Protein AF-A0A946PZR1-F1 (afdb_monomer_lite)

Radius of gyration: 21.29 Å; chains: 1; bounding box: 50×35×85 Å

Structure (mmCIF, N/CA/C/O backbone):
data_AF-A0A946PZR1-F1
#
_entry.id   AF-A0A946PZR1-F1
#
loop_
_atom_site.group_PDB
_atom_site.id
_atom_site.type_symbol
_atom_site.label_atom_id
_atom_site.label_alt_id
_atom_site.label_comp_id
_atom_site.label_asym_id
_atom_site.label_entity_id
_atom_site.label_seq_id
_atom_site.pdbx_PDB_ins_code
_atom_site.Cartn_x
_atom_site.Cartn_y
_atom_site.Cartn_z
_atom_site.occupancy
_atom_site.B_iso_or_equiv
_atom_site.auth_seq_id
_atom_site.auth_comp_id
_atom_site.auth_asym_id
_atom_site.auth_atom_id
_atom_site.pdbx_PDB_model_num
ATOM 1 N N . MET A 1 1 ? 28.558 -5.754 -7.550 1.00 43.16 1 MET A N 1
ATOM 2 C CA . MET A 1 1 ? 27.830 -6.737 -8.379 1.00 43.16 1 MET A CA 1
ATOM 3 C C . MET A 1 1 ? 26.516 -6.075 -8.753 1.00 43.16 1 MET A C 1
ATOM 5 O O . MET A 1 1 ? 25.835 -5.668 -7.819 1.00 43.16 1 MET A O 1
ATOM 9 N N . PRO A 1 2 ? 26.182 -5.852 -10.033 1.00 50.16 2 PRO A N 1
ATOM 10 C CA . PRO A 1 2 ? 24.840 -5.393 -10.359 1.00 50.16 2 PRO A CA 1
ATOM 11 C C . PRO A 1 2 ? 23.892 -6.553 -10.045 1.00 50.16 2 PRO A C 1
ATOM 13 O O . PRO A 1 2 ? 24.145 -7.679 -10.477 1.00 50.16 2 PRO A O 1
ATOM 16 N N . SER A 1 3 ? 22.872 -6.307 -9.226 1.00 55.56 3 SER A N 1
ATOM 17 C CA . SER A 1 3 ? 21.808 -7.278 -8.982 1.00 55.56 3 SER A CA 1
ATOM 18 C C . SER A 1 3 ? 21.276 -7.736 -10.336 1.00 55.56 3 SER A C 1
ATOM 20 O O . SER A 1 3 ? 20.918 -6.910 -11.175 1.00 55.56 3 SER A O 1
ATOM 22 N N . THR A 1 4 ? 21.321 -9.039 -10.594 1.00 56.22 4 THR A N 1
ATOM 23 C CA . THR A 1 4 ? 20.800 -9.615 -11.831 1.00 56.22 4 THR A CA 1
ATOM 24 C C . THR A 1 4 ? 19.315 -9.310 -11.890 1.00 56.22 4 THR A C 1
ATOM 26 O O . THR A 1 4 ? 18.562 -9.825 -11.068 1.00 56.22 4 THR A O 1
ATOM 29 N N . VAL A 1 5 ? 18.924 -8.447 -12.825 1.00 61.78 5 VAL A N 1
ATOM 30 C CA . VAL A 1 5 ? 17.528 -8.141 -13.132 1.00 61.78 5 VAL A CA 1
ATOM 31 C C . VAL A 1 5 ? 16.824 -9.473 -13.386 1.00 61.78 5 VAL A C 1
ATOM 33 O O . VAL A 1 5 ? 17.199 -10.206 -14.306 1.00 61.78 5 VAL A O 1
ATOM 36 N N . THR A 1 6 ? 15.904 -9.847 -12.499 1.00 74.12 6 THR A N 1
ATOM 37 C CA . THR A 1 6 ? 15.182 -11.112 -12.614 1.00 74.12 6 THR A CA 1
ATOM 38 C C . THR A 1 6 ? 14.032 -10.931 -13.603 1.00 74.12 6 THR A C 1
ATOM 40 O O . THR A 1 6 ? 13.511 -9.834 -13.768 1.00 74.12 6 THR A O 1
ATOM 43 N N . ASN A 1 7 ? 13.653 -11.993 -14.315 1.00 82.69 7 ASN A N 1
ATOM 44 C CA . ASN A 1 7 ? 12.454 -11.974 -15.165 1.00 82.69 7 ASN A CA 1
ATOM 45 C C . ASN A 1 7 ? 11.237 -12.565 -14.431 1.00 82.69 7 ASN A C 1
ATOM 47 O O . ASN A 1 7 ? 10.307 -13.068 -15.061 1.00 82.69 7 ASN A O 1
ATOM 51 N N . SER A 1 8 ? 11.296 -12.613 -13.097 1.00 91.75 8 SER A N 1
ATOM 52 C CA . SER A 1 8 ? 10.184 -13.042 -12.259 1.00 91.75 8 SER A CA 1
ATOM 53 C C . SER A 1 8 ? 9.468 -11.816 -11.710 1.00 91.75 8 SER A C 1
ATOM 55 O O . SER A 1 8 ? 10.141 -10.893 -11.279 1.00 91.75 8 SER A O 1
ATOM 57 N N . PRO A 1 9 ? 8.127 -11.813 -11.668 1.00 95.56 9 PRO A N 1
ATOM 58 C CA . PRO A 1 9 ? 7.397 -10.732 -11.028 1.00 95.56 9 PRO A CA 1
ATOM 59 C C . PRO A 1 9 ? 7.789 -10.546 -9.555 1.00 95.56 9 PRO A C 1
ATOM 61 O O . PRO A 1 9 ? 7.861 -11.557 -8.837 1.00 95.56 9 PRO A O 1
ATOM 64 N N . PRO A 1 10 ? 7.936 -9.292 -9.084 1.00 96.75 10 PRO A N 1
ATOM 65 C CA . PRO A 1 10 ? 8.189 -9.021 -7.681 1.00 96.75 10 PRO A CA 1
ATOM 66 C C . PRO A 1 10 ? 6.963 -9.394 -6.844 1.00 96.75 10 PRO A C 1
ATOM 68 O O . PRO A 1 10 ? 5.834 -9.508 -7.344 1.00 96.75 10 PRO A O 1
ATOM 71 N N . LYS A 1 11 ? 7.182 -9.589 -5.547 1.00 97.25 11 LYS A N 1
ATOM 72 C CA . LYS A 1 11 ? 6.177 -10.016 -4.570 1.00 97.25 11 LYS A CA 1
ATOM 73 C C . LYS A 1 11 ? 6.402 -9.322 -3.232 1.00 97.25 11 LYS A C 1
ATOM 75 O O . LYS A 1 11 ? 7.534 -9.022 -2.862 1.00 97.25 11 LYS A O 1
ATOM 80 N N . VAL A 1 12 ? 5.324 -9.174 -2.473 1.00 98.06 12 VAL A N 1
ATOM 81 C CA . VAL A 1 12 ? 5.401 -9.024 -1.016 1.00 98.06 12 VAL A CA 1
ATOM 82 C C . VAL A 1 12 ? 5.401 -10.449 -0.445 1.00 98.06 12 VAL A C 1
ATOM 84 O O . VAL A 1 12 ? 4.449 -11.184 -0.717 1.00 98.06 12 VAL A O 1
ATOM 87 N N . PRO A 1 13 ? 6.474 -10.908 0.226 1.00 96.62 13 PRO A N 1
ATOM 88 C CA . PRO A 1 13 ? 6.517 -12.248 0.803 1.00 96.62 13 PRO A CA 1
ATOM 89 C C . PRO A 1 13 ? 5.562 -12.364 1.999 1.00 96.62 13 PRO A C 1
ATOM 91 O O . PRO A 1 13 ? 5.122 -11.356 2.553 1.00 96.62 13 PRO A O 1
ATOM 94 N N . ASP A 1 14 ? 5.275 -13.592 2.429 1.00 94.00 14 ASP A N 1
ATOM 95 C CA . ASP A 1 14 ? 4.540 -13.832 3.673 1.00 94.00 14 ASP A CA 1
ATOM 96 C C . ASP A 1 14 ? 5.290 -13.186 4.850 1.00 94.00 14 ASP A C 1
ATOM 98 O O . ASP A 1 14 ? 6.508 -13.336 4.976 1.00 94.00 14 ASP A O 1
ATOM 102 N N . GLY A 1 15 ? 4.574 -12.426 5.682 1.00 94.56 15 GLY A N 1
ATOM 103 C CA . GLY A 1 15 ? 5.181 -11.605 6.736 1.00 94.56 15 GLY A CA 1
ATOM 104 C C . GLY A 1 15 ? 5.950 -10.380 6.226 1.00 94.56 15 GLY A C 1
ATOM 105 O O . GLY A 1 15 ? 6.729 -9.783 6.960 1.00 94.56 15 GLY A O 1
ATOM 106 N N . GLY A 1 16 ? 5.765 -10.001 4.959 1.00 96.88 16 GLY A N 1
ATOM 107 C CA . GLY A 1 16 ? 6.416 -8.845 4.344 1.00 96.88 16 GLY A CA 1
ATOM 108 C C . GLY A 1 16 ? 5.815 -7.497 4.741 1.00 96.88 16 GLY A C 1
ATOM 109 O O . GLY A 1 16 ? 6.339 -6.471 4.315 1.00 96.88 16 GLY A O 1
ATOM 110 N N . VAL A 1 17 ? 4.739 -7.464 5.527 1.00 98.50 17 VAL A N 1
ATOM 111 C CA . VAL A 1 17 ? 4.128 -6.220 6.009 1.00 98.50 17 VAL A CA 1
ATOM 112 C C . VAL A 1 17 ? 4.339 -6.104 7.510 1.00 98.50 17 VAL A C 1
ATOM 114 O O . VAL A 1 17 ? 4.237 -7.103 8.205 1.00 98.50 17 VAL A O 1
ATOM 117 N N . GLY A 1 18 ? 4.627 -4.900 7.995 1.00 97.75 18 GLY A N 1
ATOM 118 C CA . GLY A 1 18 ? 4.715 -4.565 9.419 1.00 97.75 18 GLY A CA 1
ATOM 119 C C . GLY A 1 18 ? 4.210 -3.147 9.681 1.00 97.75 18 GLY A C 1
ATOM 120 O O . GLY A 1 18 ? 3.763 -2.461 8.757 1.00 97.75 18 GLY A O 1
ATOM 121 N N . THR A 1 19 ? 4.292 -2.678 10.923 1.00 97.12 19 THR A N 1
ATOM 122 C CA . THR A 1 19 ? 3.796 -1.349 11.320 1.00 97.12 19 THR A CA 1
ATOM 123 C C . THR A 1 19 ? 4.783 -0.590 12.199 1.00 97.12 19 THR A C 1
ATOM 125 O O . THR A 1 19 ? 5.811 -1.102 12.643 1.00 97.12 19 THR A O 1
ATOM 128 N N . THR A 1 20 ? 4.499 0.689 12.440 1.00 94.62 20 THR A N 1
ATOM 129 C CA . THR A 1 20 ? 5.132 1.448 13.524 1.00 94.62 20 THR A CA 1
ATOM 130 C C . THR A 1 20 ? 4.079 2.285 14.263 1.00 94.62 20 THR A C 1
ATOM 132 O O . THR A 1 20 ? 3.443 3.138 13.625 1.00 94.62 20 THR A O 1
ATOM 135 N N . PRO A 1 21 ? 3.917 2.113 15.591 1.00 93.44 21 PRO A N 1
ATOM 136 C CA . PRO A 1 21 ? 4.539 1.094 16.453 1.00 93.44 21 PRO A CA 1
ATOM 137 C C . PRO A 1 21 ? 4.302 -0.352 15.986 1.00 93.44 21 PRO A C 1
ATOM 139 O O . PRO A 1 21 ? 3.400 -0.611 15.189 1.00 93.44 21 PRO A O 1
ATOM 142 N N . ASP A 1 22 ? 5.183 -1.255 16.410 1.00 93.00 22 ASP A N 1
ATOM 143 C CA . ASP A 1 22 ? 5.071 -2.692 16.137 1.00 93.00 22 ASP A CA 1
ATOM 144 C C . ASP A 1 22 ? 3.948 -3.306 16.986 1.00 93.00 22 ASP A C 1
ATOM 146 O O . ASP A 1 22 ? 3.789 -2.938 18.150 1.00 93.00 22 ASP A O 1
ATOM 150 N N . THR A 1 23 ? 3.193 -4.243 16.417 1.00 89.25 23 THR A N 1
ATOM 151 C CA . THR A 1 23 ? 2.055 -4.916 17.061 1.00 89.25 23 THR A CA 1
ATOM 152 C C . THR A 1 23 ? 2.456 -6.145 17.877 1.00 89.25 23 THR A C 1
ATOM 154 O O . THR A 1 23 ? 1.631 -6.694 18.610 1.00 89.25 23 THR A O 1
ATOM 157 N N . GLY A 1 24 ? 3.738 -6.523 17.843 1.00 89.00 24 GLY A N 1
ATOM 158 C CA . GLY A 1 24 ? 4.362 -7.396 18.839 1.00 89.00 24 GLY A CA 1
ATOM 159 C C . GLY A 1 24 ? 5.311 -8.452 18.276 1.00 89.00 24 GLY A C 1
ATOM 160 O O . GLY A 1 24 ? 6.115 -8.997 19.037 1.00 89.00 24 GLY A O 1
ATOM 161 N N . ASP A 1 25 ? 5.233 -8.752 16.980 1.00 90.12 25 ASP A N 1
ATOM 162 C CA . ASP A 1 25 ? 6.062 -9.761 16.311 1.00 90.12 25 ASP A CA 1
ATOM 163 C C . ASP A 1 25 ? 6.782 -9.242 15.049 1.00 90.12 25 ASP A C 1
ATOM 165 O O . ASP A 1 25 ? 7.467 -10.010 14.364 1.00 90.12 25 ASP A O 1
ATOM 169 N N . GLY A 1 26 ? 6.698 -7.937 14.773 1.00 92.62 26 GLY A N 1
ATOM 170 C CA . GLY A 1 26 ? 7.295 -7.293 13.607 1.00 92.62 26 GLY A CA 1
ATOM 171 C C . GLY A 1 26 ? 6.512 -7.489 12.312 1.00 92.62 26 GLY A C 1
ATOM 172 O O . GLY A 1 26 ? 6.989 -7.047 11.261 1.00 92.6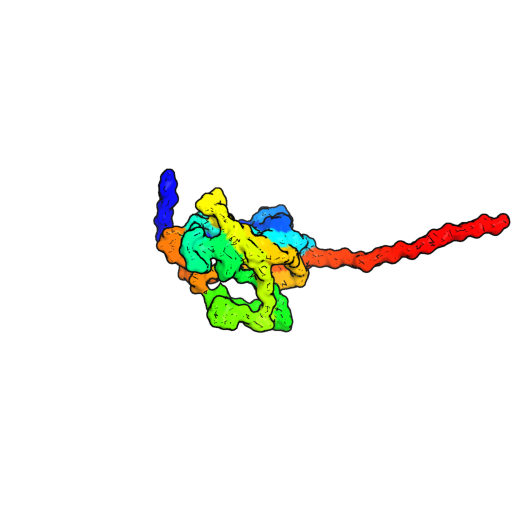2 26 GLY A O 1
ATOM 173 N N . VAL A 1 27 ? 5.353 -8.149 12.360 1.00 96.44 27 VAL A N 1
ATOM 174 C CA . VAL A 1 27 ? 4.541 -8.499 11.198 1.00 96.44 27 VAL A CA 1
ATOM 175 C C . VAL A 1 27 ? 3.113 -8.011 11.406 1.00 96.44 27 VAL A C 1
ATOM 177 O O . VAL A 1 27 ? 2.540 -8.154 12.469 1.00 96.44 27 VAL A O 1
ATOM 180 N N . LEU A 1 28 ? 2.526 -7.459 10.350 1.00 97.56 28 LEU A N 1
ATOM 181 C CA . LEU A 1 28 ? 1.088 -7.290 10.243 1.00 97.56 28 LEU A CA 1
ATOM 182 C C . LEU A 1 28 ? 0.541 -8.428 9.384 1.00 97.56 28 LEU A C 1
ATOM 184 O O . LEU A 1 28 ? 0.745 -8.460 8.165 1.00 97.56 28 LEU A O 1
ATOM 188 N N . ALA A 1 29 ? -0.117 -9.384 10.025 1.00 97.00 29 ALA A N 1
ATOM 189 C CA . ALA A 1 29 ? -0.659 -10.571 9.389 1.00 97.00 29 ALA A CA 1
ATOM 190 C C . ALA A 1 29 ? -2.100 -10.370 8.891 1.00 97.00 29 ALA A C 1
ATOM 192 O O . ALA A 1 29 ? -2.840 -9.483 9.319 1.00 97.00 29 ALA A O 1
ATOM 193 N N . GLU A 1 30 ? -2.519 -11.243 7.975 1.00 97.69 30 GLU A N 1
ATOM 194 C CA . GLU A 1 30 ? -3.894 -11.263 7.478 1.00 97.69 30 GLU A CA 1
ATOM 195 C C . GLU A 1 30 ? -4.879 -11.543 8.623 1.00 97.69 30 GLU A C 1
ATOM 197 O O . GLU A 1 30 ? -4.774 -12.549 9.328 1.00 97.69 30 GLU A O 1
ATOM 202 N N . GLY A 1 31 ? -5.867 -10.663 8.775 1.00 96.94 31 GLY A N 1
ATOM 203 C CA . GLY A 1 31 ? -6.887 -10.725 9.818 1.00 96.94 31 GLY A CA 1
ATOM 204 C C . GLY A 1 31 ? -6.405 -10.300 11.205 1.00 96.94 31 GLY A C 1
ATOM 205 O O . GLY A 1 31 ? -7.133 -10.510 12.176 1.00 96.94 31 GLY A O 1
ATOM 206 N N . GLU A 1 32 ? -5.209 -9.721 11.325 1.00 97.12 32 GLU A N 1
ATOM 207 C CA . GLU A 1 32 ? -4.672 -9.296 12.615 1.00 97.12 32 GLU A CA 1
ATOM 208 C C . GLU A 1 32 ? -5.522 -8.199 13.273 1.00 97.12 32 GLU A C 1
ATOM 210 O O . GLU A 1 32 ? -6.119 -7.342 12.610 1.00 97.12 32 GLU A O 1
ATOM 215 N N . VAL A 1 33 ? -5.581 -8.243 14.606 1.00 96.56 33 VAL A N 1
ATOM 216 C CA . VAL A 1 33 ? -6.246 -7.242 15.440 1.00 96.56 33 VAL A CA 1
ATOM 217 C C . VAL A 1 33 ? -5.188 -6.398 16.138 1.00 96.56 33 VAL A C 1
ATOM 219 O O . VAL A 1 33 ? -4.529 -6.849 17.072 1.00 96.56 33 VAL A O 1
ATOM 222 N N . ILE A 1 34 ? -5.074 -5.151 15.706 1.00 94.88 34 ILE A N 1
ATOM 223 C CA . ILE A 1 34 ? -4.188 -4.142 16.270 1.00 94.88 34 ILE A CA 1
ATOM 224 C C . ILE A 1 34 ? -4.877 -3.486 17.472 1.00 94.88 34 ILE A C 1
ATOM 226 O O . ILE A 1 34 ? -6.020 -3.036 17.377 1.00 94.88 34 ILE A O 1
ATOM 230 N N . LEU A 1 35 ? -4.179 -3.399 18.606 1.00 92.88 35 LEU A N 1
ATOM 231 C CA . LEU A 1 35 ? -4.710 -2.818 19.851 1.00 92.88 35 LEU A CA 1
ATOM 232 C C . LEU A 1 35 ? -4.147 -1.425 20.174 1.00 92.88 35 LEU A C 1
ATOM 234 O O . LEU A 1 35 ? -4.470 -0.860 21.219 1.00 92.88 35 LEU A O 1
ATOM 238 N N . GLU A 1 36 ? -3.329 -0.872 19.282 1.00 89.75 36 GLU A N 1
ATOM 239 C CA . GLU A 1 36 ? -2.634 0.407 19.440 1.00 89.75 36 GLU A CA 1
ATOM 240 C C . GLU A 1 36 ? -2.821 1.306 18.206 1.00 89.75 36 GLU A C 1
ATOM 242 O O . GLU A 1 36 ? -3.212 0.848 17.132 1.00 89.75 36 GLU A O 1
ATOM 247 N N . GLU A 1 37 ? -2.523 2.598 18.348 1.00 89.56 37 GLU A N 1
ATOM 248 C CA . GLU A 1 37 ? -2.502 3.530 17.219 1.00 89.56 37 GLU A CA 1
ATOM 249 C C . GLU A 1 37 ? -1.246 3.296 16.372 1.00 89.56 37 GLU A C 1
ATOM 251 O O . GLU A 1 37 ? -0.128 3.466 16.861 1.00 89.56 37 GLU A O 1
ATOM 256 N N . ILE A 1 38 ? -1.410 2.977 15.084 1.00 93.44 38 ILE A N 1
ATOM 257 C CA . ILE A 1 38 ? -0.292 2.927 14.132 1.00 93.44 38 ILE A CA 1
ATOM 258 C C . ILE A 1 38 ? -0.241 4.195 13.282 1.00 93.44 38 ILE A C 1
ATOM 260 O O . ILE A 1 38 ? -1.262 4.766 12.899 1.00 93.44 38 ILE A O 1
ATOM 264 N N . SER A 1 39 ? 0.977 4.622 12.965 1.00 94.31 39 SER A N 1
ATOM 265 C CA . SER A 1 39 ? 1.245 5.807 12.137 1.00 94.31 39 SER A CA 1
ATOM 266 C C . SER A 1 39 ? 1.916 5.460 10.813 1.00 94.31 39 SER A C 1
ATOM 268 O O . SER A 1 39 ? 1.848 6.242 9.866 1.00 94.31 39 SER A O 1
ATOM 270 N N . ASN A 1 40 ? 2.534 4.279 10.735 1.00 96.25 40 ASN A N 1
ATOM 271 C CA . ASN A 1 40 ? 3.207 3.804 9.537 1.00 96.25 40 ASN A CA 1
ATOM 272 C C . ASN A 1 40 ? 2.880 2.341 9.268 1.00 96.25 40 ASN A C 1
ATOM 274 O O . ASN A 1 40 ? 2.771 1.541 10.199 1.00 96.25 40 ASN A O 1
ATOM 278 N N . ILE A 1 41 ? 2.817 2.005 7.984 1.00 98.38 41 ILE A N 1
ATOM 279 C CA . ILE A 1 41 ? 2.806 0.632 7.483 1.00 98.38 41 ILE A CA 1
ATOM 280 C C . ILE A 1 41 ? 4.089 0.435 6.675 1.00 98.38 41 ILE A C 1
ATOM 282 O O . ILE A 1 41 ? 4.466 1.288 5.873 1.00 98.38 41 ILE A O 1
ATOM 286 N N . ILE A 1 42 ? 4.782 -0.673 6.885 1.00 98.50 42 ILE A N 1
ATOM 287 C CA . ILE A 1 42 ? 6.021 -1.021 6.193 1.00 98.50 42 ILE A CA 1
ATOM 288 C C . ILE A 1 42 ? 5.707 -2.175 5.253 1.00 98.50 42 ILE A C 1
ATOM 290 O O . ILE A 1 42 ? 5.268 -3.221 5.709 1.00 98.50 42 ILE A O 1
ATOM 294 N N . VAL A 1 43 ? 5.945 -2.000 3.955 1.00 98.62 43 VAL A N 1
ATOM 295 C CA . VAL A 1 43 ? 5.790 -3.040 2.932 1.00 98.62 43 VAL A CA 1
ATOM 296 C C . VAL A 1 43 ? 7.172 -3.441 2.433 1.00 98.62 43 VAL A C 1
ATOM 298 O O . VAL A 1 43 ? 7.924 -2.618 1.915 1.00 98.62 43 VAL A O 1
ATOM 301 N N . THR A 1 44 ? 7.513 -4.711 2.593 1.00 98.50 44 THR A N 1
ATOM 302 C CA . THR A 1 44 ? 8.794 -5.309 2.210 1.00 98.50 44 THR A CA 1
ATOM 303 C C . THR A 1 44 ? 8.604 -6.087 0.917 1.00 98.50 44 THR A C 1
ATOM 305 O O . THR A 1 44 ? 7.752 -6.970 0.844 1.00 98.50 44 THR A O 1
ATOM 308 N N . PHE A 1 45 ? 9.402 -5.788 -0.103 1.00 98.25 45 PHE A N 1
ATOM 309 C CA . PHE A 1 45 ? 9.395 -6.526 -1.365 1.00 98.25 45 PHE A CA 1
ATOM 310 C C . PHE A 1 45 ? 10.521 -7.568 -1.388 1.00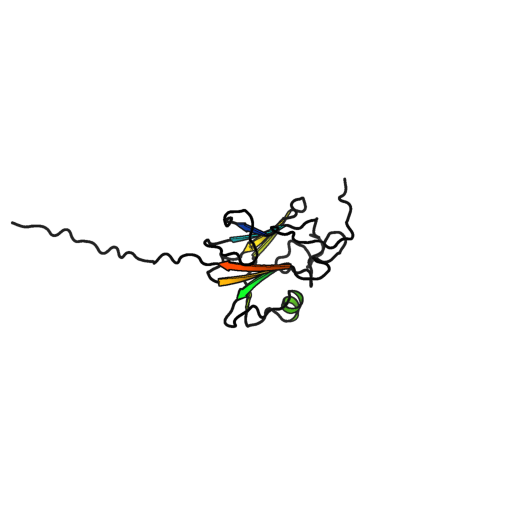 98.25 45 PHE A C 1
ATOM 312 O O . PHE A 1 45 ? 11.570 -7.400 -0.766 1.00 98.25 45 PHE A O 1
ATOM 319 N N . ASN A 1 46 ? 10.325 -8.668 -2.115 1.00 97.06 46 ASN A N 1
ATOM 320 C CA . ASN A 1 46 ? 11.345 -9.714 -2.265 1.00 97.06 46 ASN A CA 1
ATOM 321 C C . ASN A 1 46 ? 12.534 -9.288 -3.151 1.00 97.06 46 ASN A C 1
ATOM 323 O O . ASN A 1 46 ? 13.559 -9.970 -3.168 1.00 97.06 46 ASN A O 1
ATOM 327 N N . GLU A 1 47 ? 12.394 -8.194 -3.899 1.00 95.50 47 GLU A N 1
ATOM 328 C CA . GLU A 1 47 ? 13.411 -7.655 -4.795 1.00 95.50 47 GLU A CA 1
ATOM 329 C C . GLU A 1 47 ? 13.269 -6.139 -4.978 1.00 95.50 47 GLU A C 1
ATOM 331 O O . GLU A 1 47 ? 12.354 -5.507 -4.450 1.00 95.50 47 GLU A O 1
ATOM 336 N N . ALA A 1 48 ? 14.212 -5.544 -5.709 1.00 96.38 48 ALA A N 1
ATOM 337 C CA . ALA A 1 48 ? 14.233 -4.109 -5.937 1.00 96.38 48 ALA A CA 1
ATOM 338 C C . ALA A 1 48 ? 13.088 -3.663 -6.863 1.00 96.38 48 ALA A C 1
ATOM 340 O O . ALA A 1 48 ? 13.008 -4.079 -8.019 1.00 96.38 48 ALA A O 1
ATOM 341 N N . MET A 1 49 ? 12.263 -2.747 -6.363 1.00 97.00 49 MET A N 1
ATOM 342 C CA . MET A 1 49 ? 11.203 -2.076 -7.113 1.00 97.00 49 MET A CA 1
ATOM 343 C C . MET A 1 49 ? 11.716 -0.856 -7.890 1.00 97.00 49 MET A C 1
ATOM 345 O O . MET A 1 49 ? 12.708 -0.230 -7.498 1.00 97.00 49 MET A O 1
ATOM 349 N N . ASP A 1 50 ? 11.016 -0.497 -8.967 1.00 96.44 50 ASP A N 1
ATOM 350 C CA . ASP A 1 50 ? 11.245 0.745 -9.705 1.00 96.44 50 ASP A CA 1
ATOM 351 C C . ASP A 1 50 ? 10.877 1.959 -8.848 1.00 96.44 50 ASP A C 1
ATOM 353 O O . ASP A 1 50 ? 9.778 2.068 -8.307 1.00 96.44 50 ASP A O 1
ATOM 357 N N . ASN A 1 51 ? 11.823 2.884 -8.727 1.00 96.44 51 ASN A N 1
ATOM 358 C CA . ASN A 1 51 ? 11.668 4.129 -7.988 1.00 96.44 51 ASN A CA 1
ATOM 359 C C . ASN A 1 51 ? 12.017 5.362 -8.835 1.00 96.44 51 ASN A C 1
ATOM 361 O O . ASN A 1 51 ? 12.453 6.381 -8.302 1.00 96.44 51 ASN A O 1
ATOM 365 N N . THR A 1 52 ? 11.925 5.238 -10.158 1.00 93.88 52 THR A N 1
ATOM 366 C CA . THR A 1 52 ? 12.367 6.263 -11.114 1.00 93.88 52 THR A CA 1
ATOM 367 C C . THR A 1 52 ? 11.338 6.601 -12.187 1.00 93.88 52 THR A C 1
ATOM 369 O O . THR A 1 52 ? 11.358 7.719 -12.701 1.00 93.88 52 THR A O 1
ATOM 372 N N . THR A 1 53 ? 10.441 5.674 -12.532 1.00 93.50 53 THR A N 1
ATOM 373 C CA . THR A 1 53 ? 9.390 5.920 -13.527 1.00 93.50 53 THR A CA 1
ATOM 374 C C . THR A 1 53 ? 8.277 6.788 -12.950 1.00 93.50 53 THR A C 1
ATOM 376 O O . THR A 1 53 ? 7.490 6.322 -12.133 1.00 93.50 53 THR A O 1
ATOM 379 N N . THR A 1 54 ? 8.178 8.035 -13.419 1.00 93.69 54 THR A N 1
ATOM 380 C CA . THR A 1 54 ? 7.183 9.017 -12.959 1.00 93.69 54 THR A CA 1
ATOM 381 C C . THR A 1 54 ? 5.747 8.515 -13.012 1.00 93.69 54 THR A C 1
ATOM 383 O O . THR A 1 54 ? 5.225 8.210 -14.082 1.00 93.69 54 THR A O 1
ATOM 386 N N . GLY A 1 55 ? 5.100 8.499 -11.847 1.00 92.56 55 GLY A N 1
ATOM 387 C CA . GLY A 1 55 ? 3.751 7.986 -11.623 1.00 92.56 55 GLY A CA 1
ATOM 388 C C . GLY A 1 55 ? 3.739 6.547 -11.103 1.00 92.56 55 GLY A C 1
ATOM 389 O O . GLY A 1 55 ? 2.886 6.212 -10.280 1.00 92.56 55 GLY A O 1
ATOM 390 N N . ASP A 1 56 ? 4.721 5.738 -11.486 1.00 93.62 56 ASP A N 1
ATOM 391 C CA . ASP A 1 56 ? 4.805 4.306 -11.182 1.00 93.62 56 ASP A CA 1
ATOM 392 C C . ASP A 1 56 ? 5.855 3.994 -10.105 1.00 93.62 56 ASP A C 1
ATOM 394 O O . ASP A 1 56 ? 6.037 2.834 -9.734 1.00 93.62 56 ASP A O 1
ATOM 398 N N . GLU A 1 57 ? 6.510 5.015 -9.543 1.00 96.38 57 GLU A N 1
ATOM 399 C CA . GLU A 1 57 ? 7.517 4.811 -8.510 1.00 96.38 57 GLU A CA 1
ATOM 400 C C . GLU A 1 57 ? 6.927 4.110 -7.285 1.00 96.38 57 GLU A C 1
ATOM 402 O O . GLU A 1 57 ? 5.854 4.453 -6.783 1.00 96.38 57 GLU A O 1
ATOM 407 N N . VAL A 1 58 ? 7.683 3.174 -6.721 1.00 98.06 58 VAL A N 1
ATOM 408 C CA . VAL A 1 58 ? 7.375 2.532 -5.437 1.00 98.06 58 VAL A CA 1
ATOM 409 C C . VAL A 1 58 ? 7.267 3.535 -4.278 1.00 98.06 58 VAL A C 1
ATOM 411 O O . VAL A 1 58 ? 6.626 3.233 -3.275 1.00 98.06 58 VAL A O 1
ATOM 414 N N . SER A 1 59 ? 7.853 4.731 -4.408 1.00 98.00 59 SER A N 1
ATOM 415 C CA . SER A 1 59 ? 7.718 5.843 -3.454 1.00 98.00 59 SER A CA 1
ATOM 416 C C . SER A 1 59 ? 6.526 6.770 -3.716 1.00 98.00 59 SER A C 1
ATOM 418 O O . SER A 1 59 ? 6.311 7.716 -2.959 1.00 98.00 59 SER A O 1
ATOM 420 N N . ASN A 1 60 ? 5.725 6.527 -4.755 1.00 97.75 60 ASN A N 1
ATOM 421 C CA . ASN A 1 60 ? 4.517 7.303 -5.002 1.00 97.75 60 ASN A CA 1
ATOM 422 C C . ASN A 1 60 ? 3.370 6.797 -4.099 1.00 97.75 60 ASN A C 1
ATOM 424 O O . ASN A 1 60 ? 2.939 5.651 -4.258 1.00 97.75 60 ASN A O 1
ATOM 428 N N . PRO A 1 61 ? 2.807 7.628 -3.197 1.00 97.56 61 PRO A N 1
ATOM 429 C CA . PRO A 1 61 ? 1.686 7.228 -2.343 1.00 97.56 61 PRO A CA 1
ATOM 430 C C . PRO A 1 61 ? 0.461 6.732 -3.111 1.00 97.56 61 PRO A C 1
ATOM 432 O O . PRO A 1 61 ? -0.259 5.872 -2.615 1.00 97.56 61 PRO A O 1
ATOM 435 N N . LEU A 1 62 ? 0.246 7.211 -4.342 1.00 96.12 62 LEU A N 1
ATOM 436 C CA . LEU A 1 62 ? -0.869 6.782 -5.193 1.00 96.12 62 LEU A CA 1
ATOM 437 C C . LEU A 1 62 ? -0.731 5.336 -5.699 1.00 96.12 62 LEU A C 1
ATOM 439 O O . LEU A 1 62 ? -1.644 4.828 -6.348 1.00 96.12 62 LEU A O 1
ATOM 443 N N . ASN A 1 63 ? 0.395 4.668 -5.440 1.00 97.94 63 ASN A N 1
ATOM 444 C CA . ASN A 1 63 ? 0.632 3.266 -5.802 1.00 97.94 63 ASN A CA 1
ATOM 445 C C . ASN A 1 63 ? 0.286 2.286 -4.673 1.00 97.94 63 ASN A C 1
ATOM 447 O O . ASN A 1 63 ? 0.488 1.077 -4.812 1.00 97.94 63 ASN A O 1
ATOM 451 N N . TYR A 1 64 ? -0.306 2.813 -3.605 1.00 98.50 64 TYR A N 1
ATOM 452 C CA . TYR A 1 64 ? -0.889 2.075 -2.500 1.00 98.50 64 TYR A CA 1
ATOM 453 C C . TYR A 1 64 ? -2.290 2.618 -2.237 1.00 98.50 64 TYR A C 1
ATOM 455 O O . TYR A 1 64 ? -2.572 3.797 -2.457 1.00 98.50 64 TYR A O 1
ATOM 463 N N . LEU A 1 65 ? -3.174 1.760 -1.748 1.00 98.12 65 LEU A N 1
ATOM 464 C CA . LEU A 1 65 ? -4.515 2.160 -1.345 1.00 98.12 65 LEU A CA 1
ATOM 465 C C . LEU A 1 65 ? -4.794 1.569 0.028 1.00 98.12 65 LEU A C 1
ATOM 467 O O . LEU A 1 65 ? -4.774 0.355 0.187 1.00 98.12 65 LEU A O 1
ATOM 471 N N . LEU A 1 66 ? -5.045 2.420 1.016 1.00 98.38 66 LEU A N 1
ATOM 472 C CA . LEU A 1 66 ? -5.534 1.992 2.319 1.00 98.38 66 LEU A CA 1
ATOM 473 C C . LEU A 1 66 ? -7.006 2.376 2.416 1.00 98.38 66 LEU A C 1
ATOM 475 O O . LEU A 1 66 ? -7.361 3.544 2.249 1.00 98.38 66 LEU A O 1
ATOM 479 N N . LEU A 1 67 ? -7.855 1.386 2.651 1.00 98.25 67 LEU A N 1
ATOM 480 C CA . LEU A 1 67 ? -9.289 1.568 2.824 1.00 98.25 67 LEU A CA 1
ATOM 481 C C . LEU A 1 67 ? -9.671 1.225 4.253 1.00 98.25 67 LEU A C 1
ATOM 483 O O . LEU A 1 67 ? -9.158 0.246 4.793 1.00 98.25 67 LEU A O 1
ATOM 487 N N . SER A 1 68 ? -10.603 1.980 4.818 1.00 97.50 68 SER A N 1
ATOM 488 C CA . SER A 1 68 ? -11.454 1.508 5.899 1.00 97.50 68 SER A CA 1
ATOM 489 C C . SER A 1 68 ? -12.832 1.146 5.357 1.00 97.50 68 SER A C 1
ATOM 491 O O . SER A 1 68 ? -13.321 1.728 4.382 1.00 97.50 68 SER A O 1
ATOM 493 N N . GLU A 1 69 ? -13.445 0.143 5.973 1.00 96.00 69 GLU A N 1
ATOM 494 C CA . GLU A 1 69 ? -14.825 -0.231 5.682 1.00 96.00 69 GLU A CA 1
ATOM 495 C C . GLU A 1 69 ? -15.759 0.938 6.032 1.00 96.00 69 GLU A C 1
ATOM 497 O O . GLU A 1 69 ? -15.656 1.531 7.110 1.00 96.00 69 GLU A O 1
ATOM 502 N N . GLY A 1 70 ? -16.639 1.306 5.101 1.00 93.19 70 GLY A N 1
ATOM 503 C CA . GLY A 1 70 ? -17.613 2.370 5.308 1.00 93.19 70 GLY A CA 1
ATOM 504 C C . GLY A 1 70 ? -18.927 1.848 5.889 1.00 93.19 70 GLY A C 1
ATOM 505 O O . GLY A 1 70 ? -18.972 0.984 6.759 1.00 93.19 70 GLY A O 1
ATOM 506 N N . ASN A 1 71 ? -20.041 2.391 5.395 1.00 88.56 71 ASN A N 1
ATOM 507 C CA . ASN A 1 71 ? -21.380 2.032 5.881 1.00 88.56 71 ASN A CA 1
ATOM 508 C C . ASN A 1 71 ? -21.945 0.749 5.246 1.00 88.56 71 ASN A C 1
ATOM 510 O O . ASN A 1 71 ? -23.007 0.279 5.659 1.00 88.56 71 ASN A O 1
ATOM 514 N N . THR A 1 72 ? -21.279 0.214 4.222 1.00 92.19 72 THR A N 1
ATOM 515 C CA . THR A 1 72 ? -21.660 -1.044 3.573 1.00 92.19 72 THR A CA 1
ATOM 516 C C . THR A 1 72 ? -20.739 -2.141 4.075 1.00 92.19 72 THR A C 1
ATOM 518 O O . THR A 1 72 ? -19.530 -1.955 4.092 1.00 92.19 72 THR A O 1
ATOM 521 N N . ALA A 1 73 ? -21.309 -3.280 4.470 1.00 91.44 73 ALA A N 1
ATOM 522 C CA . ALA A 1 73 ? -20.513 -4.411 4.923 1.00 91.44 73 ALA A CA 1
ATOM 523 C C . ALA A 1 73 ? -19.658 -4.986 3.777 1.00 91.44 73 ALA A C 1
ATOM 525 O O . ALA A 1 73 ? -20.159 -5.266 2.683 1.00 91.44 73 ALA A O 1
ATOM 526 N N . GLY A 1 74 ? -18.388 -5.228 4.071 1.00 94.75 74 GLY A N 1
ATOM 527 C CA . GLY A 1 74 ? -17.333 -5.625 3.156 1.00 94.75 74 GLY A CA 1
ATOM 528 C C . GLY A 1 74 ? -16.721 -4.453 2.389 1.00 94.75 74 GLY A C 1
ATOM 529 O O . GLY A 1 74 ? -17.347 -3.419 2.177 1.00 94.75 74 GLY A O 1
ATOM 530 N N . PHE A 1 75 ? -15.504 -4.669 1.893 1.00 97.31 75 PHE A N 1
ATOM 531 C CA . PHE A 1 75 ? -14.862 -3.744 0.963 1.00 97.31 75 PHE A CA 1
ATOM 532 C C . PHE A 1 75 ? -15.513 -3.821 -0.418 1.00 97.31 75 PHE A C 1
ATOM 534 O O . PHE A 1 75 ? -15.586 -4.908 -1.004 1.00 97.31 75 PHE A O 1
ATOM 541 N N . GLN A 1 76 ? -15.951 -2.679 -0.941 1.00 97.19 76 GLN A N 1
ATOM 542 C CA . GLN A 1 76 ? -16.635 -2.583 -2.236 1.00 97.19 76 GLN A CA 1
ATOM 543 C C . GLN A 1 76 ? -15.663 -2.308 -3.394 1.00 97.19 76 GLN A C 1
ATOM 545 O O . GLN A 1 76 ? -15.859 -2.773 -4.517 1.00 97.19 76 GLN A O 1
ATOM 550 N N . THR A 1 77 ? -14.568 -1.601 -3.122 1.00 96.19 77 THR A N 1
ATOM 551 C CA . THR A 1 77 ? -13.478 -1.350 -4.064 1.00 96.19 77 THR A CA 1
ATOM 552 C C . THR A 1 77 ? -12.751 -2.658 -4.339 1.00 96.19 77 THR A C 1
ATOM 554 O O . THR A 1 77 ? -12.209 -3.287 -3.431 1.00 96.19 77 THR A O 1
ATOM 557 N N . THR A 1 78 ? -12.731 -3.074 -5.604 1.00 94.75 78 THR A N 1
ATOM 558 C CA . THR A 1 78 ? -12.286 -4.420 -6.003 1.00 94.75 78 THR A CA 1
ATOM 559 C C . THR A 1 78 ? -10.825 -4.507 -6.435 1.00 94.75 78 THR A C 1
ATOM 561 O O . THR A 1 78 ? -10.266 -5.600 -6.461 1.00 94.75 78 THR A O 1
ATOM 564 N N . SER A 1 79 ? -10.206 -3.388 -6.811 1.00 96.00 79 SER A N 1
ATOM 565 C CA . SER A 1 79 ? -8.801 -3.326 -7.231 1.00 96.00 79 SER A CA 1
ATOM 566 C C . SER A 1 79 ? -8.285 -1.892 -7.231 1.00 96.00 79 SER A C 1
ATOM 568 O O . SER A 1 79 ? -9.062 -0.934 -7.328 1.00 96.00 79 SER A O 1
ATOM 570 N N . CYS A 1 80 ? -6.964 -1.745 -7.228 1.00 95.88 80 CYS A N 1
ATOM 571 C CA . CYS A 1 80 ? -6.309 -0.468 -7.473 1.00 95.88 80 CYS A CA 1
ATOM 572 C C . CYS A 1 80 ? -6.645 0.099 -8.854 1.00 95.88 80 CYS A C 1
ATOM 574 O O . CYS A 1 80 ? -6.844 1.304 -8.985 1.00 95.88 80 CYS A O 1
ATOM 576 N N . GLN A 1 81 ? -6.722 -0.745 -9.888 1.00 95.50 81 GLN A N 1
ATOM 577 C CA . GLN A 1 81 ? -7.053 -0.289 -11.239 1.00 95.50 81 GLN A CA 1
ATOM 578 C C . GLN A 1 81 ? -8.453 0.340 -11.310 1.00 95.50 81 GLN A C 1
ATOM 580 O O . GLN A 1 81 ? -8.635 1.382 -11.947 1.00 95.50 81 GLN A O 1
ATOM 585 N N . VAL A 1 82 ? -9.441 -0.252 -10.631 1.00 94.81 82 VAL A N 1
ATOM 586 C CA . VAL A 1 82 ? -10.780 0.344 -10.499 1.00 94.81 82 VAL A CA 1
ATOM 587 C C . VAL A 1 82 ? -10.688 1.658 -9.723 1.00 94.81 82 VAL A C 1
ATOM 589 O O . VAL A 1 82 ? -11.093 2.692 -10.248 1.00 94.81 82 VAL A O 1
ATOM 592 N N . ALA A 1 83 ? -10.040 1.663 -8.554 1.00 95.62 83 ALA A N 1
ATOM 593 C CA . ALA A 1 83 ? -9.893 2.872 -7.741 1.00 95.62 83 ALA A CA 1
ATOM 594 C C . ALA A 1 83 ? -9.236 4.043 -8.499 1.00 95.62 83 ALA A C 1
ATOM 596 O O . ALA A 1 83 ? -9.669 5.186 -8.378 1.00 95.62 83 ALA A O 1
ATOM 597 N N . LYS A 1 84 ? -8.223 3.776 -9.333 1.00 93.31 84 LYS A N 1
ATOM 598 C CA . LYS A 1 84 ? -7.544 4.803 -10.143 1.00 93.31 84 LYS A CA 1
ATOM 599 C C . LYS A 1 84 ? -8.371 5.299 -11.330 1.00 93.31 84 LYS A C 1
ATOM 601 O O . LYS A 1 84 ? -8.182 6.433 -11.758 1.00 93.31 84 LYS A O 1
ATOM 606 N N . SER A 1 85 ? -9.251 4.465 -11.883 1.00 93.81 85 SER A N 1
ATOM 607 C CA . SER A 1 85 ? -10.033 4.809 -13.079 1.00 93.81 85 SER A CA 1
ATOM 608 C C . SER A 1 85 ? -11.378 5.453 -12.755 1.00 93.81 85 SER A C 1
ATOM 610 O O . SER A 1 85 ? -11.790 6.381 -13.450 1.00 93.81 85 SER A O 1
ATOM 612 N N . THR A 1 86 ? -12.053 4.988 -11.704 1.00 94.50 86 THR A N 1
ATOM 613 C CA . THR A 1 86 ? -13.398 5.445 -11.324 1.00 94.50 86 THR A CA 1
ATOM 614 C C . THR A 1 86 ? -13.456 6.113 -9.955 1.00 94.50 86 THR A C 1
ATOM 616 O O . THR A 1 86 ? -14.503 6.645 -9.596 1.00 94.50 86 THR A O 1
ATOM 619 N N . GLY A 1 87 ? -12.354 6.115 -9.203 1.00 95.31 87 GLY A N 1
ATOM 620 C CA . GLY A 1 87 ? -12.342 6.481 -7.789 1.00 95.31 87 GLY A CA 1
ATOM 621 C C . GLY A 1 87 ? -12.619 5.283 -6.879 1.00 95.31 87 GLY A C 1
ATOM 622 O O . GLY A 1 87 ? -13.056 4.223 -7.334 1.00 95.31 87 GLY A O 1
ATOM 623 N N . VAL A 1 88 ? -12.339 5.468 -5.587 1.00 96.50 88 VAL A N 1
ATOM 624 C CA . VAL A 1 88 ? -12.724 4.535 -4.516 1.00 96.50 88 VAL A CA 1
ATOM 625 C C . VAL A 1 88 ? -14.248 4.431 -4.464 1.00 96.50 88 VAL A C 1
ATOM 627 O O . VAL A 1 88 ? -14.945 5.435 -4.633 1.00 96.50 88 VAL A O 1
ATOM 630 N N . ASP A 1 89 ? -14.758 3.216 -4.266 1.00 97.12 89 ASP A N 1
ATOM 631 C CA . ASP A 1 89 ? -16.197 2.991 -4.161 1.00 97.12 89 ASP A CA 1
ATOM 632 C C . ASP A 1 89 ? -16.772 3.734 -2.944 1.00 97.12 89 ASP A C 1
ATOM 634 O O . ASP A 1 89 ? -16.146 3.802 -1.890 1.00 97.12 89 ASP A O 1
ATOM 638 N N . MET A 1 90 ? -17.980 4.286 -3.072 1.00 94.81 90 MET A N 1
ATOM 639 C CA . MET A 1 90 ? -18.620 5.078 -2.012 1.00 94.81 90 MET A CA 1
ATOM 640 C C . MET A 1 90 ? -18.976 4.260 -0.759 1.00 94.81 90 MET A C 1
ATOM 642 O O . MET A 1 90 ? -19.317 4.841 0.273 1.00 94.81 90 MET A O 1
ATOM 646 N N . GLY A 1 91 ? -18.965 2.927 -0.852 1.00 95.56 91 GLY A N 1
ATOM 647 C CA . GLY A 1 91 ? -19.113 2.026 0.286 1.00 95.56 91 GLY A CA 1
ATOM 648 C C . GLY A 1 91 ? -17.864 1.918 1.164 1.00 95.56 91 GLY A C 1
ATOM 649 O O . GLY A 1 91 ? -17.998 1.476 2.304 1.00 95.56 91 GLY A O 1
ATOM 650 N N . ASP A 1 92 ? -16.705 2.369 0.676 1.00 97.44 92 ASP A N 1
ATOM 651 C CA . ASP A 1 92 ? -15.434 2.388 1.399 1.00 97.44 92 ASP A CA 1
ATOM 652 C C . ASP A 1 92 ? -14.993 3.824 1.706 1.00 97.44 92 ASP A C 1
ATOM 654 O O . ASP A 1 92 ? -15.424 4.794 1.078 1.00 97.44 92 ASP A O 1
ATOM 658 N N . ILE A 1 93 ? -14.083 3.968 2.665 1.00 96.88 93 ILE A N 1
ATOM 659 C CA . ILE A 1 93 ? -13.453 5.244 2.994 1.00 96.88 93 ILE A CA 1
ATOM 660 C C . ILE A 1 93 ? -11.958 5.119 2.717 1.00 96.88 93 ILE A C 1
ATOM 662 O O . ILE A 1 93 ? -11.277 4.248 3.253 1.00 96.88 93 ILE A O 1
ATOM 666 N N . GLN A 1 94 ? -11.421 6.003 1.877 1.00 96.94 94 GLN A N 1
ATOM 667 C CA . GLN A 1 94 ? -9.983 6.044 1.637 1.00 96.94 94 GLN A CA 1
ATOM 668 C C . GLN A 1 94 ? -9.261 6.688 2.821 1.00 96.94 94 GLN A C 1
ATOM 670 O O . GLN A 1 94 ? -9.508 7.847 3.157 1.00 96.94 94 GLN A O 1
ATOM 675 N N . VAL A 1 95 ? -8.310 5.960 3.397 1.00 97.19 95 VAL A N 1
ATOM 676 C CA . VAL A 1 95 ? -7.402 6.467 4.424 1.00 97.19 95 VAL A CA 1
ATOM 677 C C . VAL A 1 95 ? -6.187 7.092 3.731 1.00 97.19 95 VAL A C 1
ATOM 679 O O . VAL A 1 95 ? -5.491 6.404 2.977 1.00 97.19 95 VAL A O 1
ATOM 682 N N . PRO A 1 96 ? -5.898 8.388 3.943 1.00 96.12 96 PRO A N 1
ATOM 683 C CA . PRO A 1 96 ? -4.810 9.046 3.232 1.00 96.12 96 PRO A CA 1
ATOM 684 C C . PRO A 1 96 ? -3.424 8.552 3.672 1.00 96.12 96 PRO A C 1
ATOM 686 O O . PRO A 1 96 ? -3.048 8.649 4.843 1.00 96.12 96 PRO A O 1
ATOM 689 N N . ILE A 1 97 ? -2.625 8.113 2.698 1.00 98.12 97 ILE A N 1
ATOM 690 C CA . ILE A 1 97 ? -1.180 7.908 2.845 1.00 98.12 97 ILE A CA 1
ATOM 691 C C . ILE A 1 97 ? -0.504 9.220 2.441 1.00 98.12 97 ILE A C 1
ATOM 693 O O . ILE A 1 97 ? -0.636 9.669 1.304 1.00 98.12 97 ILE A O 1
ATOM 697 N N . SER A 1 98 ? 0.187 9.859 3.382 1.00 97.19 98 SER A N 1
ATOM 698 C CA . SER A 1 98 ? 0.787 11.183 3.183 1.00 97.19 98 SER A CA 1
ATOM 699 C C . SER A 1 98 ? 2.025 11.129 2.292 1.00 97.19 98 SER A C 1
ATOM 701 O O . SER A 1 98 ? 2.159 11.903 1.346 1.00 97.19 98 SER A O 1
ATOM 703 N N . THR A 1 99 ? 2.937 10.208 2.596 1.00 98.00 99 THR A N 1
ATOM 704 C CA . THR A 1 99 ? 4.220 10.043 1.915 1.00 98.00 99 THR A CA 1
ATOM 705 C C . THR A 1 99 ? 4.640 8.584 1.959 1.00 98.00 99 THR A C 1
ATOM 707 O O . THR A 1 99 ? 4.321 7.865 2.909 1.00 98.00 99 THR A O 1
ATOM 710 N N . VAL A 1 100 ? 5.394 8.157 0.948 1.00 98.62 100 VAL A N 1
ATOM 711 C CA . VAL A 1 100 ? 6.050 6.853 0.941 1.00 98.62 100 VAL A CA 1
ATOM 712 C C . VAL A 1 100 ? 7.543 7.072 0.770 1.00 98.62 100 VAL A C 1
ATOM 714 O O . VAL A 1 100 ? 7.983 7.714 -0.182 1.00 98.62 100 VAL A O 1
ATOM 717 N N . SER A 1 101 ? 8.335 6.556 1.703 1.00 98.00 101 SER A N 1
ATOM 718 C CA . SER A 1 101 ? 9.786 6.476 1.549 1.00 98.00 101 SER A CA 1
ATOM 719 C C . SER A 1 101 ? 10.166 5.060 1.139 1.00 98.00 101 SER A C 1
ATOM 721 O O . SER A 1 101 ? 9.577 4.098 1.618 1.00 98.00 101 SER A O 1
ATOM 723 N N . TYR A 1 102 ? 11.136 4.918 0.238 1.00 98.06 102 TYR A N 1
ATOM 724 C CA . TYR A 1 102 ? 11.581 3.611 -0.237 1.00 98.06 102 TYR A CA 1
ATOM 725 C C . TYR A 1 102 ? 13.084 3.426 -0.051 1.00 98.06 102 TYR A C 1
ATOM 727 O O . TYR A 1 102 ? 13.888 4.280 -0.433 1.00 98.06 102 TYR A O 1
ATOM 735 N N . THR A 1 103 ? 13.460 2.274 0.499 1.00 95.75 103 THR A N 1
ATOM 736 C CA . THR A 1 103 ? 14.850 1.847 0.644 1.00 95.75 103 THR A CA 1
ATOM 737 C C . THR A 1 103 ? 15.213 0.933 -0.523 1.00 95.75 103 THR A C 1
ATOM 739 O O . THR A 1 103 ? 14.868 -0.242 -0.525 1.00 95.75 103 THR A O 1
ATOM 742 N N . GLY A 1 104 ? 15.950 1.448 -1.513 1.00 89.75 104 GLY A N 1
ATOM 743 C CA . GLY A 1 104 ? 16.345 0.714 -2.733 1.00 89.75 104 GLY A CA 1
ATOM 744 C C . GLY A 1 104 ? 17.379 -0.407 -2.551 1.00 89.75 104 GLY A C 1
ATOM 745 O O . GLY A 1 104 ? 17.944 -0.899 -3.526 1.00 89.75 104 GLY A O 1
ATOM 746 N N . THR A 1 105 ? 17.648 -0.810 -1.313 1.00 93.19 105 THR A N 1
ATOM 747 C CA . THR A 1 105 ? 18.539 -1.914 -0.944 1.00 93.19 105 THR A CA 1
ATOM 748 C C . THR A 1 105 ? 17.805 -2.864 -0.015 1.00 93.19 105 THR A C 1
ATOM 750 O O . THR A 1 105 ? 16.948 -2.418 0.746 1.00 93.19 105 THR A O 1
ATOM 753 N N . ALA A 1 106 ? 18.166 -4.151 -0.040 1.00 92.62 106 ALA A N 1
ATOM 754 C CA . ALA A 1 106 ? 17.584 -5.153 0.848 1.00 92.62 106 ALA A CA 1
ATOM 755 C C . ALA A 1 106 ? 17.578 -4.638 2.306 1.00 92.62 106 ALA A C 1
ATOM 757 O O . ALA A 1 106 ? 18.622 -4.167 2.773 1.00 92.62 106 ALA A O 1
ATOM 758 N N . PRO A 1 107 ? 16.429 -4.681 3.005 1.00 94.44 107 PRO A N 1
ATOM 759 C CA . PRO A 1 107 ? 15.241 -5.489 2.696 1.00 94.44 107 PRO A CA 1
ATOM 760 C C . PRO A 1 107 ? 14.202 -4.902 1.704 1.00 94.44 107 PRO A C 1
ATOM 762 O O . PRO A 1 107 ? 13.109 -5.435 1.636 1.00 94.44 107 PRO A O 1
ATOM 765 N N . TYR A 1 108 ? 14.500 -3.872 0.901 1.00 97.38 108 TYR A N 1
ATOM 766 C CA . TYR A 1 108 ? 13.583 -3.324 -0.126 1.00 97.38 108 TYR A CA 1
ATOM 767 C C . TYR A 1 108 ? 12.230 -2.889 0.446 1.00 97.38 108 TYR A C 1
ATOM 769 O O . TYR A 1 108 ? 11.172 -3.397 0.080 1.00 97.38 108 TYR A O 1
ATOM 777 N N . GLN A 1 109 ? 12.277 -1.953 1.389 1.00 98.31 109 GLN A N 1
ATOM 778 C CA . GLN A 1 109 ? 11.108 -1.525 2.150 1.00 98.31 109 GLN A CA 1
ATOM 779 C C . GLN A 1 109 ? 10.542 -0.205 1.648 1.00 98.31 109 GLN A C 1
ATOM 781 O O . GLN A 1 109 ? 11.283 0.769 1.508 1.00 98.31 109 GLN A O 1
ATOM 786 N N . ALA A 1 110 ? 9.228 -0.174 1.445 1.00 98.56 110 ALA A N 1
ATOM 787 C CA . ALA A 1 110 ? 8.433 1.037 1.342 1.00 98.56 110 ALA A CA 1
ATOM 788 C C . ALA A 1 110 ? 7.755 1.321 2.691 1.00 98.56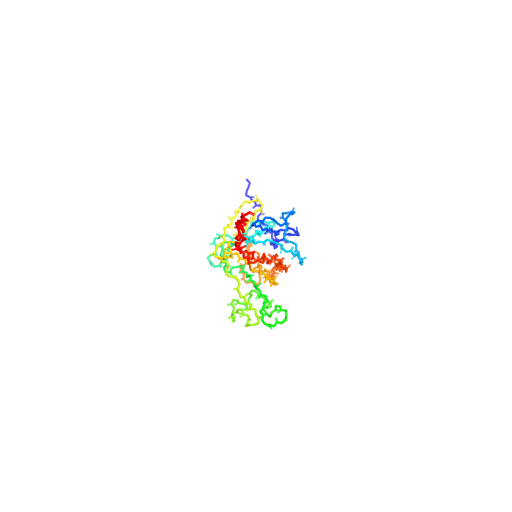 110 ALA A C 1
ATOM 790 O O . ALA A 1 110 ? 6.978 0.507 3.184 1.00 98.56 110 ALA A O 1
ATOM 791 N N . THR A 1 111 ? 8.034 2.475 3.290 1.00 98.56 111 THR A N 1
ATOM 792 C CA . THR A 1 111 ? 7.375 2.944 4.513 1.00 98.56 111 THR A CA 1
ATOM 793 C C . THR A 1 111 ? 6.283 3.934 4.135 1.00 98.56 111 THR A C 1
ATOM 795 O O . THR A 1 111 ? 6.563 5.034 3.659 1.00 98.56 111 THR A O 1
ATOM 798 N N . LEU A 1 112 ? 5.035 3.528 4.342 1.00 98.62 112 LEU A N 1
ATOM 799 C CA . LEU A 1 112 ? 3.826 4.299 4.091 1.00 98.62 112 LEU A CA 1
ATOM 800 C C . LEU A 1 112 ? 3.501 5.093 5.355 1.00 98.62 112 LEU A C 1
ATOM 802 O O . LEU A 1 112 ? 3.073 4.517 6.354 1.00 98.62 112 LEU A O 1
ATOM 806 N N . ASN A 1 113 ? 3.693 6.408 5.307 1.00 98.12 113 ASN A N 1
ATOM 807 C CA . ASN A 1 113 ? 3.397 7.300 6.424 1.00 98.12 113 ASN A CA 1
ATOM 808 C C . ASN A 1 113 ? 1.946 7.766 6.310 1.00 98.12 113 ASN A C 1
ATOM 810 O O . ASN A 1 113 ? 1.573 8.427 5.333 1.00 98.12 113 ASN A O 1
ATOM 814 N N . LEU A 1 114 ? 1.119 7.445 7.297 1.00 97.19 114 LEU A N 1
ATOM 815 C CA . LEU A 1 114 ? -0.295 7.811 7.292 1.00 97.19 114 LEU A CA 1
ATOM 816 C C . LEU A 1 114 ? -0.457 9.301 7.618 1.00 97.19 114 LEU A C 1
ATOM 818 O O . LEU A 1 114 ? 0.344 9.880 8.350 1.00 97.19 114 LEU A O 1
ATOM 822 N N . ALA A 1 115 ? -1.470 9.954 7.044 1.00 94.69 115 ALA A N 1
ATOM 823 C CA . ALA A 1 115 ? -1.704 11.382 7.298 1.00 94.69 115 ALA A CA 1
ATOM 824 C C . ALA A 1 115 ? -2.175 11.669 8.735 1.00 94.69 115 ALA A C 1
ATOM 826 O O . ALA A 1 115 ? -1.979 12.772 9.244 1.00 94.69 115 ALA A O 1
ATOM 827 N N . ALA A 1 116 ? -2.789 10.675 9.372 1.00 92.94 116 ALA A N 1
ATOM 828 C CA . ALA A 1 116 ? -3.162 10.657 10.776 1.00 92.94 116 ALA A CA 1
ATOM 829 C C . ALA A 1 116 ? -3.111 9.204 11.280 1.00 92.94 116 ALA A C 1
ATOM 831 O O . ALA A 1 116 ? -3.217 8.285 10.458 1.00 92.94 116 ALA A O 1
ATOM 832 N N . PRO A 1 117 ? -2.964 8.982 12.598 1.00 89.62 117 PRO A N 1
ATOM 833 C CA . PRO A 1 117 ? -3.187 7.667 13.184 1.00 89.62 117 PRO A CA 1
ATOM 834 C C . PRO A 1 117 ? -4.571 7.131 12.811 1.00 89.62 117 PRO A C 1
ATOM 836 O O . PRO A 1 117 ? -5.535 7.894 12.720 1.00 89.62 117 PRO A O 1
ATOM 839 N N . ILE A 1 118 ? -4.656 5.828 12.563 1.00 91.75 118 ILE A N 1
ATOM 840 C CA . ILE A 1 118 ? -5.915 5.185 12.176 1.00 91.75 118 ILE A CA 1
ATOM 841 C C . ILE A 1 118 ? -6.769 4.856 13.400 1.00 91.75 118 ILE A C 1
ATOM 843 O O . ILE A 1 118 ? -6.261 4.465 14.447 1.00 91.75 118 ILE A O 1
ATOM 847 N N . GLU A 1 119 ? -8.081 5.020 13.256 1.00 91.94 119 GLU A N 1
ATOM 848 C CA . GLU A 1 119 ? -9.057 4.789 14.322 1.00 91.94 119 GLU A CA 1
ATOM 849 C C . GLU A 1 119 ? -9.523 3.325 14.362 1.00 91.94 119 GLU A C 1
ATOM 851 O O . GLU A 1 119 ? -9.136 2.502 13.532 1.00 91.94 119 GLU A O 1
ATOM 856 N N . ASN A 1 120 ? -10.402 2.988 15.307 1.00 93.81 120 ASN A N 1
ATOM 857 C CA . ASN A 1 120 ? -11.010 1.661 15.357 1.00 93.81 120 ASN A CA 1
ATOM 858 C C . ASN A 1 120 ? -11.822 1.367 14.088 1.00 93.81 120 ASN A C 1
ATOM 860 O O . ASN A 1 120 ? -12.679 2.158 13.698 1.00 93.81 120 ASN A O 1
ATOM 864 N N . GLY A 1 121 ? -11.593 0.206 13.475 1.00 95.19 121 GLY A N 1
ATOM 865 C CA . GLY A 1 121 ? -12.260 -0.176 12.232 1.00 95.19 121 GLY A CA 1
ATOM 866 C C . GLY A 1 121 ? -11.617 -1.370 11.535 1.00 95.19 121 GLY A C 1
ATOM 867 O O . GLY A 1 121 ? -10.601 -1.896 11.989 1.00 95.19 121 GLY A O 1
ATOM 868 N N . ASN A 1 122 ? -12.222 -1.788 10.424 1.00 97.69 122 ASN A N 1
ATOM 869 C CA . ASN A 1 122 ? -11.678 -2.805 9.527 1.00 97.69 122 ASN A CA 1
ATOM 870 C C . ASN A 1 122 ? -10.963 -2.122 8.366 1.00 97.69 122 ASN A C 1
ATOM 872 O O . ASN A 1 122 ? -11.508 -1.191 7.770 1.00 97.69 122 ASN A O 1
ATOM 876 N N . TYR A 1 123 ? -9.774 -2.610 8.029 1.00 98.12 123 TYR A N 1
ATOM 877 C CA . TYR A 1 1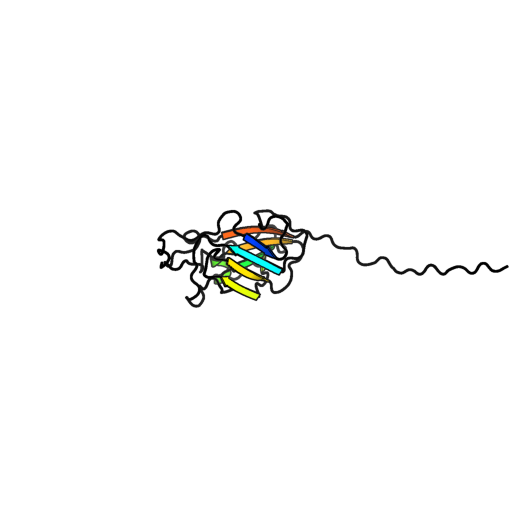23 ? -8.897 -2.006 7.038 1.00 98.12 123 TYR A CA 1
ATOM 878 C C . TYR A 1 123 ? -8.448 -3.009 5.981 1.00 98.12 123 TYR A C 1
ATOM 880 O O . TYR A 1 123 ? -8.275 -4.198 6.256 1.00 98.12 123 TYR A O 1
ATOM 888 N N . ARG A 1 124 ? -8.231 -2.502 4.766 1.00 98.56 124 ARG A N 1
ATOM 889 C CA . ARG A 1 124 ? -7.605 -3.232 3.665 1.00 98.56 124 ARG A CA 1
ATOM 890 C C . ARG A 1 124 ? -6.515 -2.387 3.036 1.00 98.56 124 ARG A C 1
ATOM 892 O O . ARG A 1 124 ? -6.782 -1.307 2.509 1.00 98.56 124 ARG A O 1
ATOM 899 N N . LEU A 1 125 ? -5.300 -2.918 3.050 1.00 98.56 125 LEU A N 1
ATOM 900 C CA . LEU A 1 125 ? -4.172 -2.390 2.301 1.00 98.56 125 LEU A CA 1
ATOM 901 C C . LEU A 1 125 ? -4.116 -3.046 0.921 1.00 98.56 125 LEU A C 1
ATOM 903 O O . LEU A 1 125 ? -4.170 -4.270 0.810 1.00 98.56 125 LEU A O 1
ATOM 907 N N . TYR A 1 126 ? -3.924 -2.228 -0.107 1.00 98.56 126 TYR A N 1
ATOM 908 C CA . TYR A 1 126 ? -3.509 -2.644 -1.435 1.00 98.56 126 TYR A CA 1
ATOM 909 C C . TYR A 1 126 ? -2.100 -2.132 -1.733 1.00 98.56 126 TYR A C 1
ATOM 911 O O . TYR A 1 126 ? -1.808 -0.950 -1.519 1.00 98.56 126 TYR A O 1
ATOM 919 N N . ALA A 1 127 ? -1.271 -2.983 -2.337 1.00 98.31 127 ALA A N 1
ATOM 920 C CA . ALA A 1 127 ? -0.135 -2.539 -3.144 1.00 98.31 127 ALA A CA 1
ATOM 921 C C . ALA A 1 127 ? -0.459 -2.801 -4.625 1.00 98.31 127 ALA A C 1
ATOM 923 O O . ALA A 1 127 ? -0.780 -3.930 -5.012 1.00 98.31 127 ALA A O 1
ATOM 924 N N . CYS A 1 128 ? -0.429 -1.746 -5.442 1.00 97.69 128 CYS A N 1
ATOM 925 C CA . CYS A 1 128 ? -1.119 -1.711 -6.732 1.00 97.69 128 CYS A CA 1
ATOM 926 C C . CYS A 1 128 ? -0.346 -2.366 -7.888 1.00 97.69 128 CYS A C 1
ATOM 928 O O . CYS A 1 128 ? 0.226 -1.669 -8.733 1.00 97.69 128 CYS A O 1
ATOM 930 N N . GLY A 1 129 ? -0.363 -3.697 -7.967 1.00 94.50 129 GLY A N 1
ATOM 931 C CA . GLY A 1 129 ? 0.218 -4.446 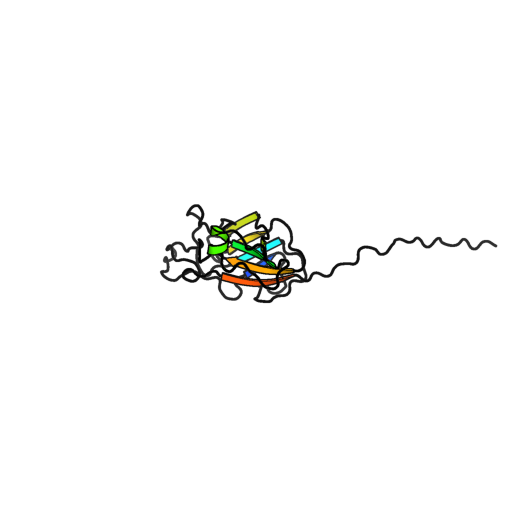-9.086 1.00 94.50 129 GLY A CA 1
ATOM 932 C C . GLY A 1 129 ? -0.623 -4.441 -10.363 1.00 94.50 129 GLY A C 1
ATOM 933 O O . GLY A 1 129 ? -0.055 -4.463 -11.453 1.00 94.50 129 GLY A O 1
ATOM 934 N N . THR A 1 130 ? -1.954 -4.326 -10.268 1.00 89.44 130 THR A N 1
ATOM 935 C CA . THR A 1 130 ? -2.840 -4.206 -11.448 1.00 89.44 130 THR A CA 1
ATOM 936 C C . THR A 1 130 ? -2.644 -2.905 -12.220 1.00 89.44 130 THR A C 1
ATOM 938 O O . THR A 1 130 ? -3.010 -2.833 -13.393 1.00 89.44 130 THR A O 1
ATOM 941 N N . ALA A 1 131 ? -2.071 -1.887 -11.571 1.00 85.25 131 ALA A N 1
ATOM 942 C CA . ALA A 1 131 ? -1.971 -0.546 -12.124 1.00 85.25 131 ALA A CA 1
ATOM 943 C C . ALA A 1 131 ? -0.526 -0.087 -12.360 1.00 85.25 131 ALA A C 1
ATOM 945 O O . ALA A 1 131 ? -0.222 0.361 -13.463 1.00 85.25 131 ALA A O 1
ATOM 946 N N . THR A 1 132 ? 0.357 -0.160 -11.352 1.00 92.69 132 THR A N 1
ATOM 947 C CA . THR A 1 132 ? 1.566 0.693 -11.351 1.00 92.69 132 THR A CA 1
ATOM 948 C C . THR A 1 132 ? 2.839 0.068 -10.792 1.00 92.69 132 THR A C 1
ATOM 950 O O . THR A 1 132 ? 3.899 0.299 -11.358 1.00 92.69 132 THR A O 1
ATOM 953 N N . LEU A 1 133 ? 2.792 -0.718 -9.711 1.00 97.62 133 LEU A N 1
ATOM 954 C CA . LEU A 1 133 ? 4.022 -1.194 -9.060 1.00 97.62 133 LEU A CA 1
ATOM 955 C C . LEU A 1 133 ? 4.763 -2.222 -9.923 1.00 97.62 133 LEU A C 1
ATOM 957 O O . LEU A 1 133 ? 4.207 -3.268 -10.271 1.00 97.62 133 LEU A O 1
ATOM 961 N N . ARG A 1 134 ? 6.035 -1.935 -10.224 1.00 96.75 134 ARG A N 1
ATOM 962 C CA . ARG A 1 134 ? 6.920 -2.762 -11.058 1.00 96.75 134 ARG A CA 1
ATOM 963 C C . ARG A 1 134 ? 8.304 -2.931 -10.437 1.00 96.75 134 ARG A C 1
ATOM 965 O O . ARG A 1 134 ? 8.742 -2.090 -9.654 1.00 96.75 134 ARG A O 1
ATOM 972 N N . ASP A 1 135 ? 8.992 -4.006 -10.804 1.00 95.75 135 ASP A N 1
ATOM 973 C CA . ASP A 1 135 ? 10.428 -4.155 -10.550 1.00 95.75 135 ASP A CA 1
ATOM 974 C C . ASP A 1 135 ? 11.274 -3.357 -11.561 1.00 95.75 135 ASP A C 1
ATOM 976 O O . ASP A 1 135 ? 10.766 -2.751 -12.507 1.00 95.75 135 ASP A O 1
ATOM 980 N N . LEU A 1 136 ? 12.598 -3.403 -11.390 1.00 94.12 136 LEU A N 1
ATOM 981 C CA . LEU A 1 136 ? 13.559 -2.791 -12.318 1.00 94.12 136 LEU A CA 1
ATOM 982 C C . LEU A 1 136 ? 13.580 -3.428 -13.723 1.00 94.12 136 LEU A C 1
ATOM 984 O O . LEU A 1 136 ? 14.167 -2.853 -14.640 1.00 94.12 136 LEU A O 1
ATOM 988 N N . ALA A 1 137 ? 12.990 -4.613 -13.898 1.00 93.25 137 ALA A N 1
ATOM 989 C CA . ALA A 1 137 ? 12.837 -5.284 -15.188 1.00 93.25 137 ALA A CA 1
ATOM 990 C C . ALA A 1 137 ? 11.552 -4.860 -15.926 1.00 93.25 137 ALA A C 1
ATOM 992 O O . ALA A 1 137 ? 11.374 -5.202 -17.096 1.00 93.25 137 ALA A O 1
ATOM 993 N N . GLY A 1 138 ? 10.654 -4.138 -15.249 1.00 93.75 138 GLY A N 1
ATOM 994 C CA . GLY A 1 138 ? 9.329 -3.765 -15.738 1.00 93.75 138 GLY A CA 1
ATOM 995 C C . GLY A 1 138 ? 8.234 -4.803 -15.462 1.00 93.75 138 GLY A C 1
ATOM 996 O O . GLY A 1 138 ? 7.088 -4.597 -15.889 1.00 93.75 138 GLY A O 1
ATOM 997 N N . ASN A 1 139 ? 8.528 -5.892 -14.742 1.00 95.50 139 ASN A N 1
ATOM 998 C CA . ASN A 1 139 ? 7.515 -6.869 -14.349 1.00 95.50 139 ASN A CA 1
ATOM 999 C C . ASN A 1 139 ? 6.591 -6.249 -13.300 1.00 95.50 139 ASN A C 1
ATOM 1001 O O . ASN A 1 139 ? 7.046 -5.689 -12.306 1.00 95.50 139 ASN A O 1
ATOM 1005 N N . ALA A 1 140 ? 5.281 -6.370 -13.505 1.00 96.69 140 ALA A N 1
ATOM 1006 C CA . ALA A 1 140 ? 4.295 -5.889 -12.544 1.00 96.69 140 ALA A CA 1
ATOM 1007 C C . ALA A 1 140 ? 4.274 -6.757 -11.277 1.00 96.69 140 ALA A C 1
ATOM 1009 O O . ALA A 1 140 ? 4.421 -7.979 -11.364 1.00 96.69 140 ALA A O 1
ATOM 1010 N N . LEU A 1 141 ? 4.029 -6.140 -10.117 1.00 97.88 141 LEU A N 1
ATOM 1011 C CA . LEU A 1 141 ? 3.838 -6.829 -8.838 1.00 97.88 141 LEU A CA 1
ATOM 1012 C C . LEU A 1 141 ? 2.824 -7.972 -8.976 1.00 97.88 141 LEU A C 1
ATOM 1014 O O . LEU A 1 141 ? 1.771 -7.814 -9.595 1.00 97.88 141 LEU A O 1
ATOM 1018 N N . LEU A 1 142 ? 3.189 -9.147 -8.453 1.00 96.94 142 LEU A N 1
ATOM 1019 C CA . LEU A 1 142 ? 2.408 -10.387 -8.541 1.00 96.94 142 LEU A CA 1
ATOM 1020 C C . LEU A 1 142 ? 1.964 -10.753 -9.973 1.00 96.94 142 LEU A C 1
ATOM 1022 O O . LEU A 1 142 ? 0.962 -11.438 -10.163 1.00 96.94 142 LEU A O 1
ATOM 1026 N N . GLY A 1 143 ? 2.703 -10.311 -10.994 1.00 95.69 143 GLY A N 1
ATOM 1027 C CA . GLY A 1 143 ? 2.363 -10.546 -12.397 1.00 95.69 143 GLY A CA 1
ATOM 1028 C C . GLY A 1 143 ? 1.183 -9.707 -12.891 1.00 95.69 143 GLY A C 1
ATOM 1029 O O . GLY A 1 143 ? 0.529 -10.100 -13.853 1.00 95.69 143 GLY A O 1
ATOM 1030 N N . GLY A 1 144 ? 0.906 -8.570 -12.248 1.00 95.69 144 GLY A N 1
ATOM 1031 C CA . GLY A 1 144 ? -0.217 -7.690 -12.581 1.00 95.69 144 GLY A CA 1
ATOM 1032 C C . GLY A 1 144 ? -1.435 -7.860 -11.674 1.00 95.69 144 GLY A C 1
ATOM 1033 O O . GLY A 1 144 ? -2.528 -7.456 -12.060 1.00 95.69 144 GLY A O 1
ATOM 1034 N N . ALA A 1 145 ? -1.272 -8.468 -10.498 1.00 97.19 145 ALA A N 1
ATOM 1035 C CA . ALA A 1 145 ? -2.313 -8.579 -9.479 1.00 97.19 145 ALA A CA 1
ATOM 1036 C C . ALA A 1 145 ? -2.007 -7.648 -8.298 1.00 97.19 145 ALA A C 1
ATOM 1038 O O . ALA A 1 145 ? -0.847 -7.383 -7.989 1.00 97.19 145 ALA A O 1
ATOM 1039 N N . ASP A 1 146 ? -3.043 -7.158 -7.621 1.00 97.81 146 ASP A N 1
ATOM 1040 C CA . ASP A 1 146 ? -2.851 -6.360 -6.413 1.00 97.81 146 ASP A CA 1
ATOM 1041 C C . ASP A 1 146 ? -2.486 -7.270 -5.241 1.00 97.81 146 ASP A C 1
ATOM 1043 O O . ASP A 1 146 ? -3.067 -8.343 -5.064 1.00 97.81 146 ASP A O 1
ATOM 1047 N N . TYR A 1 147 ? -1.532 -6.828 -4.427 1.00 98.31 147 TYR A N 1
ATOM 1048 C CA . TYR A 1 147 ? -1.356 -7.411 -3.104 1.00 98.31 147 TYR A CA 1
ATOM 1049 C C . TYR A 1 147 ? -2.456 -6.878 -2.188 1.00 98.31 147 TYR A C 1
ATOM 1051 O O . TYR A 1 147 ? -2.761 -5.689 -2.254 1.00 98.31 147 TYR A O 1
ATOM 1059 N N . LEU A 1 148 ? -3.017 -7.740 -1.341 1.00 97.94 148 LEU A N 1
ATOM 1060 C CA . LEU A 1 148 ? -4.091 -7.419 -0.405 1.00 97.94 148 LEU A CA 1
ATOM 1061 C C . LEU A 1 148 ? -3.698 -7.873 0.994 1.00 97.94 148 LEU A C 1
ATOM 1063 O O . LEU A 1 148 ? -3.202 -8.988 1.148 1.00 97.94 148 LEU A O 1
ATOM 1067 N N . LEU A 1 149 ? -3.983 -7.040 1.989 1.00 98.44 149 LEU A N 1
ATOM 1068 C CA . LEU A 1 149 ? -3.887 -7.407 3.397 1.00 98.44 149 LEU A CA 1
ATOM 1069 C C . LEU A 1 149 ? -5.055 -6.791 4.162 1.00 98.44 149 LEU A C 1
ATOM 1071 O O . LEU A 1 149 ? -5.231 -5.569 4.137 1.00 98.44 149 LEU A O 1
ATOM 1075 N N . ASN A 1 150 ? -5.850 -7.625 4.825 1.00 98.31 150 ASN A N 1
ATOM 1076 C CA . ASN A 1 150 ? -6.916 -7.184 5.717 1.00 98.31 150 ASN A CA 1
ATOM 1077 C C . ASN A 1 150 ? -6.437 -7.228 7.165 1.00 98.31 150 ASN A C 1
ATOM 1079 O O . ASN A 1 150 ? -5.784 -8.181 7.574 1.00 98.31 150 ASN A O 1
ATOM 1083 N N . PHE A 1 151 ? -6.814 -6.231 7.951 1.00 97.88 151 PHE A N 1
ATOM 1084 C CA . PHE A 1 151 ? -6.565 -6.185 9.390 1.00 97.88 151 PHE A CA 1
ATOM 1085 C C . PHE A 1 151 ? -7.631 -5.318 10.061 1.00 97.88 151 PHE A C 1
ATOM 1087 O O . PHE A 1 151 ? -8.447 -4.680 9.391 1.00 97.88 151 PHE A O 1
ATOM 1094 N N . SER A 1 152 ? -7.654 -5.290 11.386 1.00 97.25 152 SER A N 1
ATOM 1095 C CA . SER A 1 152 ? -8.575 -4.445 12.145 1.00 97.25 152 SER A CA 1
ATOM 1096 C C . SER A 1 152 ? -7.860 -3.722 13.272 1.00 97.25 152 SER A C 1
ATOM 1098 O O . SER A 1 152 ? -6.843 -4.189 13.775 1.00 97.25 152 SER A O 1
ATOM 1100 N N . VAL A 1 153 ? -8.402 -2.579 13.672 1.00 95.94 153 VAL A N 1
ATOM 1101 C CA . VAL A 1 153 ? -7.937 -1.800 14.820 1.00 95.94 153 VAL A CA 1
ATOM 1102 C C . VAL A 1 153 ? -9.044 -1.796 15.868 1.00 95.94 153 VAL A C 1
ATOM 1104 O O . VAL A 1 153 ? -10.192 -1.452 15.573 1.00 95.94 153 VAL A O 1
ATOM 1107 N N . GLN A 1 154 ? -8.707 -2.212 17.085 1.00 94.81 154 GLN A N 1
ATOM 1108 C CA . GLN A 1 154 ? -9.621 -2.351 18.220 1.00 94.81 154 GLN A CA 1
ATOM 1109 C C . GLN A 1 154 ? -8.974 -1.825 19.504 1.00 94.81 154 GLN A C 1
ATOM 1111 O O . GLN A 1 154 ? -8.848 -2.519 20.513 1.00 94.81 154 GLN A O 1
ATOM 1116 N N . MET A 1 155 ? -8.565 -0.564 19.473 1.00 90.00 155 MET A N 1
ATOM 1117 C CA . MET A 1 155 ? -8.032 0.134 20.632 1.00 90.00 155 MET A CA 1
ATOM 1118 C C . MET A 1 155 ? -9.099 0.267 21.715 1.00 90.00 155 MET A C 1
ATOM 1120 O O . MET A 1 155 ? -10.263 0.599 21.450 1.00 90.00 155 MET A O 1
ATOM 1124 N N . ALA A 1 156 ? -8.693 0.051 22.964 1.00 80.56 156 ALA A N 1
ATOM 1125 C CA . ALA A 1 156 ? -9.560 0.290 24.102 1.00 80.56 156 ALA A CA 1
ATOM 1126 C C . ALA A 1 156 ? -9.860 1.792 24.215 1.00 80.56 156 ALA A C 1
ATOM 1128 O O . ALA A 1 156 ? -8.957 2.607 24.406 1.00 80.56 156 ALA A O 1
ATOM 1129 N N . THR A 1 157 ? -11.138 2.173 24.173 1.00 65.25 157 THR A N 1
ATOM 1130 C CA . THR A 1 157 ? -11.537 3.525 24.569 1.00 65.25 157 THR A CA 1
ATOM 1131 C C . THR A 1 157 ? -11.258 3.666 26.061 1.00 65.25 157 THR A C 1
ATOM 1133 O O . THR A 1 157 ? -11.956 3.062 26.880 1.00 65.25 157 THR A O 1
ATOM 1136 N N . THR A 1 158 ? -10.245 4.441 26.446 1.00 56.81 158 THR A N 1
ATOM 1137 C CA . THR A 1 158 ? -10.139 4.855 27.846 1.00 56.81 158 THR A CA 1
ATOM 1138 C C . THR A 1 158 ? -11.374 5.705 28.158 1.00 56.81 158 THR A C 1
ATOM 1140 O O . THR A 1 158 ? -11.627 6.685 27.455 1.00 56.81 158 THR A O 1
ATOM 1143 N N . PRO A 1 159 ? -12.205 5.350 29.157 1.00 46.69 159 PRO A N 1
ATOM 1144 C CA . PRO A 1 159 ? -13.313 6.209 29.529 1.00 46.69 159 PRO A CA 1
ATOM 1145 C C . PRO A 1 159 ? -12.741 7.543 30.014 1.00 46.69 159 PRO A C 1
ATOM 1147 O O . PRO A 1 159 ? -12.095 7.628 31.060 1.00 46.69 159 PRO A O 1
ATOM 1150 N N . SER A 1 160 ? -12.976 8.598 29.238 1.00 60.84 160 SER A N 1
ATOM 1151 C CA . SER A 1 160 ? -12.743 9.966 29.672 1.00 60.84 160 SER A CA 1
ATOM 1152 C C . SER A 1 160 ? -13.632 10.239 30.889 1.00 60.84 160 SER A C 1
ATOM 1154 O O . SER A 1 160 ? -14.857 10.158 30.776 1.00 60.84 160 SER A O 1
ATOM 1156 N N . ASN A 1 161 ? -12.998 10.610 32.006 1.00 46.06 161 ASN A N 1
ATOM 1157 C CA . ASN A 1 161 ? -13.553 11.062 33.292 1.00 46.06 161 ASN A CA 1
ATOM 1158 C C . ASN A 1 161 ? -13.663 9.998 34.401 1.00 46.06 161 ASN A C 1
ATOM 1160 O O . ASN A 1 161 ? -14.682 9.332 34.560 1.00 46.06 161 ASN A O 1
ATOM 1164 N N . LEU A 1 162 ? -12.702 10.020 35.329 1.00 55.38 162 LEU A N 1
ATOM 1165 C CA . LEU A 1 162 ? -13.104 10.129 36.730 1.00 55.38 162 LEU A CA 1
ATOM 1166 C C . LEU A 1 162 ? -13.391 11.616 36.979 1.00 55.38 162 LEU A C 1
ATOM 1168 O O . LEU A 1 162 ? -12.481 12.430 36.801 1.00 55.38 162 LEU A O 1
ATOM 1172 N N . PRO A 1 163 ? -14.613 12.026 37.357 1.00 57.25 163 PRO A N 1
ATOM 1173 C CA . PRO A 1 163 ? -14.806 13.382 37.831 1.00 57.25 163 PRO A CA 1
ATOM 1174 C C . PRO A 1 163 ? -13.945 13.577 39.085 1.00 57.25 163 PRO A C 1
ATOM 1176 O O . PRO A 1 163 ? -14.023 12.799 40.036 1.00 57.25 163 PRO A O 1
ATOM 1179 N N . SER A 1 164 ? -13.137 14.639 39.105 1.00 58.59 164 SER A N 1
ATOM 1180 C CA . SER A 1 164 ? -12.555 15.182 40.336 1.00 58.59 164 SER A CA 1
ATOM 1181 C C . SER A 1 164 ? -13.687 15.784 41.177 1.00 58.59 164 SER A C 1
ATOM 1183 O O . SER A 1 164 ? -13.827 16.999 41.307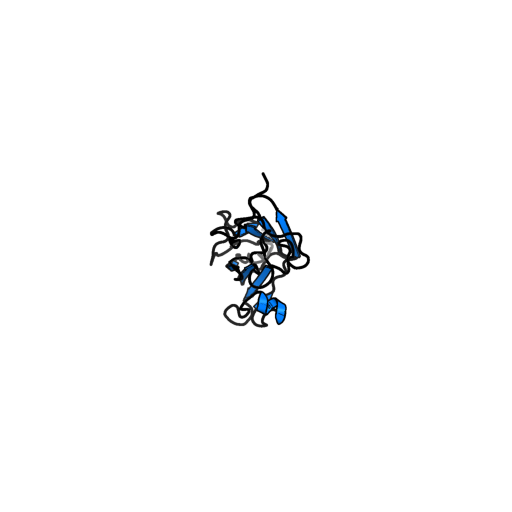 1.00 58.59 164 SER A O 1
ATOM 1185 N N . THR A 1 165 ? -14.592 14.953 41.695 1.00 58.88 165 THR A N 1
ATOM 1186 C CA . THR A 1 165 ? -15.528 15.407 42.719 1.00 58.88 165 THR A CA 1
ATOM 1187 C C . THR A 1 165 ? -14.778 15.417 44.030 1.00 58.88 165 THR A C 1
ATOM 1189 O O . THR A 1 165 ? -14.565 14.385 44.665 1.00 58.88 165 THR A O 1
ATOM 1192 N N . GLY A 1 166 ? -14.371 16.630 44.398 1.00 57.72 166 GLY A N 1
ATOM 1193 C CA . GLY A 1 166 ? -13.866 16.977 45.707 1.00 57.72 166 GLY A CA 1
ATOM 1194 C C . GLY A 1 166 ? -14.721 16.377 46.815 1.00 57.72 166 GLY A C 1
ATOM 1195 O O . GLY A 1 166 ? -15.867 16.773 47.033 1.00 57.72 166 GLY A O 1
ATOM 1196 N N . PHE A 1 167 ? -14.114 15.480 47.580 1.00 63.19 167 PHE A N 1
ATOM 1197 C CA . PHE A 1 167 ? -14.539 15.249 48.945 1.00 63.19 167 PHE A CA 1
ATOM 1198 C C . PHE A 1 167 ? -14.175 16.507 49.738 1.00 63.19 167 PHE A C 1
ATOM 1200 O O . PHE A 1 167 ? -13.007 16.775 50.015 1.00 63.19 167 PHE A O 1
ATOM 1207 N N . ARG A 1 168 ? -15.178 17.324 50.080 1.00 56.81 168 ARG A N 1
ATOM 1208 C CA . ARG A 1 168 ? -15.019 18.323 51.139 1.00 56.81 168 ARG A CA 1
ATOM 1209 C C . ARG A 1 168 ? -14.676 17.553 52.415 1.00 56.81 168 ARG A C 1
ATOM 1211 O O . ARG A 1 168 ? -15.506 16.779 52.887 1.00 56.81 168 ARG A O 1
ATOM 1218 N N . HIS A 1 169 ? -13.484 17.756 52.977 1.00 62.47 169 HIS A N 1
ATOM 1219 C CA . HIS A 1 169 ? -13.207 17.344 54.350 1.00 62.47 169 HIS A CA 1
ATOM 1220 C C . HIS A 1 169 ? -14.201 18.074 55.258 1.00 62.47 169 HIS A C 1
ATOM 1222 O O . HIS A 1 169 ? -14.113 19.288 55.446 1.00 62.47 169 HIS A O 1
ATOM 1228 N N . GLY A 1 170 ? -15.197 17.349 55.764 1.00 54.25 170 GLY A N 1
ATOM 1229 C CA . GLY A 1 170 ? -16.095 17.862 56.785 1.00 54.25 170 GLY A CA 1
ATOM 1230 C C . GLY A 1 170 ? -15.283 18.198 58.030 1.00 54.25 170 GLY A C 1
ATOM 1231 O O . GLY A 1 170 ? -14.738 17.306 58.674 1.00 54.25 170 GLY A O 1
ATOM 1232 N N . GLN A 1 171 ? -15.196 19.489 58.357 1.00 57.69 171 GLN A N 1
ATOM 1233 C CA . GLN A 1 171 ? -14.827 19.964 59.687 1.00 57.69 171 GLN A CA 1
ATOM 1234 C C . GLN A 1 171 ? -15.740 19.288 60.718 1.00 57.69 171 GLN A C 1
ATOM 1236 O O . GLN A 1 171 ? -16.926 19.611 60.791 1.00 57.69 171 GLN A O 1
ATOM 1241 N N . MET A 1 172 ? -15.194 18.389 61.539 1.00 49.66 172 MET A N 1
ATOM 1242 C CA . MET A 1 172 ? -15.832 18.040 62.805 1.00 49.66 172 MET A CA 1
ATOM 1243 C C . MET A 1 172 ? -15.612 19.204 63.768 1.00 49.66 172 MET A C 1
ATOM 1245 O O . MET A 1 172 ? -14.507 19.432 64.257 1.00 49.66 172 MET A O 1
ATOM 1249 N N . GLY A 1 173 ? -16.666 19.989 63.965 1.00 63.34 173 GLY A N 1
ATOM 1250 C CA . GLY A 1 173 ? -16.755 20.955 65.043 1.00 63.34 173 GLY A CA 1
ATOM 1251 C C . GLY A 1 173 ? -17.407 20.330 66.274 1.00 63.34 173 GLY A C 1
ATOM 1252 O O . GLY A 1 173 ? -18.468 19.721 66.145 1.00 63.34 173 GLY A O 1
ATOM 1253 N N . ARG A 1 174 ? -16.804 20.656 67.424 1.00 52.69 174 ARG A N 1
ATOM 1254 C CA . ARG A 1 174 ? -17.239 20.505 68.826 1.00 52.69 174 ARG A CA 1
ATOM 1255 C C . ARG A 1 174 ? -16.859 19.213 69.534 1.00 52.69 174 ARG A C 1
ATOM 1257 O O . ARG A 1 174 ? -17.405 18.149 69.189 1.00 52.69 174 ARG A O 1
#

Secondary structure (DSSP, 8-state):
------SSPP---TT-EEEES--SSS---TTEEE-S---EEEEE-SSPBP-SSTTT-TT-GGGEEEEEE-SSSS-----HHHHHHH-S-TTEEEEPEEEEEE-SSTT-EEEEEESS---SEEEEEEE-TTTT-BBTT-PBGGGT--EEEEEEE---------------------

Foldseek 3Di:
DPDPPDPDAKEQDAQQKAFVVGQPPRGDAAAAERQDWTFKMKGFICAFWAQDPPPQHPWDQLQKWKKFAAPDPDQPADASVCCVPPNGDPRIDTFDQPTWDFDRDPSTMIMGGTPDTDDFGKMKMKRHQLPHIGHPVRQGHVNNGIDIGIYGYDHDDDPPDPDPPDDDPDPPDD

pLDDT: mean 90.14, std 13.84, range [43.16, 98.62]

Sequence (174 aa):
MPSTVTNSPPKVPDGGVGTTPDTGDGVLAEGEVILEEISNIIVTFNEAMDNTTTGDEVSNPLNYLLLSEGNTAGFQTTSCQVAKSTGVDMGDIQVPISTVSYTGTAPYQATLNLAAPIENGNYRLYACGTATLRDLAGNALLGGADYLLNFSVQMATTPSNLPSTGFRHGQMGR